Protein AF-X1EGX2-F1 (afdb_monomer)

Structure (mmCIF, N/CA/C/O backbone):
data_AF-X1EGX2-F1
#
_entry.id   AF-X1EGX2-F1
#
loop_
_atom_site.group_PDB
_atom_site.id
_atom_site.type_symbol
_atom_site.label_atom_id
_atom_site.label_alt_id
_atom_site.label_comp_id
_atom_site.label_asym_id
_atom_site.label_entity_id
_atom_site.label_seq_id
_atom_site.pdbx_PDB_ins_code
_atom_site.Cartn_x
_atom_site.Cartn_y
_atom_site.Cartn_z
_atom_site.occupancy
_atom_site.B_iso_or_equiv
_atom_site.auth_seq_id
_atom_site.auth_comp_id
_atom_site.auth_asym_id
_atom_site.auth_atom_id
_atom_site.pdbx_PDB_model_num
ATOM 1 N N . VAL A 1 1 ? -6.035 -10.564 8.737 1.00 47.56 1 VAL A N 1
ATOM 2 C CA . VAL A 1 1 ? -6.247 -9.757 7.517 1.00 47.56 1 VAL A CA 1
ATOM 3 C C . VAL A 1 1 ? -5.882 -8.325 7.880 1.00 47.56 1 VAL A C 1
ATOM 5 O O . VAL A 1 1 ? -6.454 -7.848 8.842 1.00 47.56 1 VAL A O 1
ATOM 8 N N . GLY A 1 2 ? -4.867 -7.721 7.245 1.00 56.84 2 GLY A N 1
ATOM 9 C CA . GLY A 1 2 ? -4.395 -6.352 7.534 1.00 56.84 2 GLY A CA 1
ATOM 10 C C . GLY A 1 2 ? -2.958 -6.237 8.076 1.00 56.84 2 GLY A C 1
ATOM 11 O O . GLY A 1 2 ? -2.434 -7.164 8.699 1.00 56.84 2 GLY A O 1
ATOM 12 N N . LEU A 1 3 ? -2.312 -5.095 7.805 1.00 59.69 3 LEU A N 1
ATOM 13 C CA . LEU A 1 3 ? -0.916 -4.792 8.151 1.00 59.69 3 LEU A CA 1
ATOM 14 C C . LEU A 1 3 ? -0.777 -4.604 9.674 1.00 59.69 3 LEU A C 1
ATOM 16 O O . LEU A 1 3 ? -0.998 -3.518 10.206 1.00 59.69 3 LEU A O 1
ATOM 20 N N . LYS A 1 4 ? -0.399 -5.676 10.389 1.00 66.50 4 LYS A N 1
ATOM 21 C CA . LYS A 1 4 ? -0.214 -5.669 11.857 1.00 66.50 4 LYS A CA 1
ATOM 22 C C . LYS A 1 4 ? 0.760 -4.594 12.357 1.00 66.50 4 LYS A C 1
ATOM 24 O O . LYS A 1 4 ? 0.659 -4.192 13.506 1.00 66.50 4 LYS A O 1
ATOM 29 N N . LEU A 1 5 ? 1.666 -4.121 11.498 1.00 67.69 5 LEU A N 1
ATOM 30 C CA . LEU A 1 5 ? 2.633 -3.062 11.805 1.00 67.69 5 LEU A CA 1
ATOM 31 C C . LEU A 1 5 ? 1.992 -1.710 12.155 1.00 67.69 5 LEU A C 1
ATOM 33 O O . LEU A 1 5 ? 2.631 -0.911 12.826 1.00 67.69 5 LEU A O 1
ATOM 37 N N . LEU A 1 6 ? 0.758 -1.443 11.713 1.00 75.81 6 LEU A N 1
ATOM 38 C CA . LEU A 1 6 ? 0.088 -0.148 11.925 1.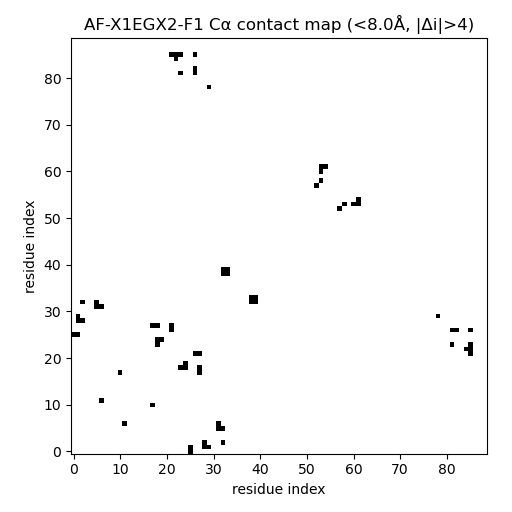00 75.81 6 LEU A CA 1
ATOM 39 C C . LEU A 1 6 ? -0.838 -0.132 13.152 1.00 75.81 6 LEU A C 1
ATOM 41 O O . LEU A 1 6 ? -1.480 0.879 13.451 1.00 75.81 6 LEU A O 1
ATOM 45 N N . ILE A 1 7 ? -0.922 -1.257 13.860 1.00 85.75 7 ILE A N 1
ATOM 46 C CA . ILE A 1 7 ? -1.819 -1.462 14.994 1.00 85.75 7 ILE A CA 1
ATOM 47 C C . ILE A 1 7 ? -1.011 -1.290 16.275 1.00 85.75 7 ILE A C 1
ATOM 49 O O . ILE A 1 7 ? 0.061 -1.878 16.428 1.00 85.75 7 ILE A O 1
ATOM 53 N N . SER A 1 8 ? -1.520 -0.492 17.207 1.00 84.00 8 SER A N 1
ATOM 54 C CA . SER A 1 8 ? -0.897 -0.332 18.515 1.00 84.00 8 SER A CA 1
ATOM 55 C C . SER A 1 8 ? -1.036 -1.612 19.342 1.00 84.00 8 SER A C 1
ATOM 57 O O . SER A 1 8 ? -1.913 -2.448 19.118 1.00 84.00 8 SER A O 1
ATOM 59 N N . LYS A 1 9 ? -0.188 -1.765 20.361 1.00 84.50 9 LYS A N 1
ATOM 60 C CA . LYS A 1 9 ? -0.273 -2.906 21.283 1.00 84.50 9 LYS A CA 1
ATOM 61 C C . LYS A 1 9 ? -1.625 -2.956 22.011 1.00 84.50 9 LYS A C 1
ATOM 63 O O . LYS A 1 9 ? -2.152 -4.036 22.256 1.00 84.50 9 LYS A O 1
ATOM 68 N N . GLU A 1 10 ? -2.203 -1.796 22.317 1.00 85.62 10 GLU A N 1
ATOM 69 C CA . GLU A 1 10 ? -3.518 -1.687 22.953 1.00 85.62 10 GLU A CA 1
ATOM 70 C C . GLU A 1 10 ? -4.652 -2.109 22.009 1.00 85.62 10 GLU A C 1
ATOM 72 O O . GLU A 1 10 ? -5.535 -2.876 22.401 1.00 85.62 10 GLU A O 1
ATOM 77 N N . GLU A 1 11 ? -4.609 -1.644 20.759 1.00 85.44 11 GLU A N 1
ATOM 78 C CA . GLU A 1 11 ? -5.575 -2.008 19.721 1.00 85.44 11 GLU A CA 1
ATOM 79 C C . GLU A 1 11 ? -5.494 -3.495 19.391 1.00 85.44 11 GLU A C 1
ATOM 81 O O . GLU A 1 11 ? -6.521 -4.129 19.181 1.00 85.44 11 GLU A O 1
ATOM 86 N N . PHE A 1 12 ? -4.292 -4.073 19.393 1.00 86.88 12 PHE A N 1
ATOM 87 C CA . PHE A 1 12 ? -4.101 -5.501 19.175 1.00 86.88 12 PHE A CA 1
ATOM 88 C C . PHE A 1 12 ? -4.703 -6.337 20.312 1.00 86.88 12 PHE A C 1
ATOM 90 O O . PHE A 1 12 ? -5.407 -7.314 20.057 1.00 86.88 12 PHE A O 1
ATOM 97 N N . ASN A 1 13 ? -4.482 -5.930 21.565 1.00 88.88 13 ASN A N 1
ATOM 98 C CA . ASN A 1 13 ? -5.015 -6.631 22.736 1.00 88.88 13 ASN A CA 1
ATOM 99 C C . ASN A 1 13 ? -6.544 -6.521 22.848 1.00 88.88 13 ASN A C 1
ATOM 101 O O . ASN A 1 13 ? -7.188 -7.418 23.383 1.00 88.88 13 ASN A O 1
ATOM 105 N N . ASN A 1 14 ? -7.130 -5.445 22.319 1.00 90.69 14 ASN A N 1
ATOM 106 C CA . ASN A 1 14 ? -8.573 -5.197 22.323 1.00 90.69 14 ASN A CA 1
ATOM 107 C C . ASN A 1 14 ? -9.181 -5.262 20.914 1.00 90.69 14 ASN A C 1
ATOM 109 O O . ASN A 1 14 ? -10.210 -4.636 20.654 1.00 90.69 14 ASN A O 1
ATOM 113 N N . LEU A 1 15 ? -8.560 -6.007 19.996 1.00 86.25 15 LEU A N 1
ATOM 114 C CA . LEU A 1 15 ? -8.891 -5.984 18.570 1.00 86.25 15 LEU A CA 1
ATOM 115 C C . LEU A 1 15 ? -10.388 -6.193 18.273 1.00 86.25 15 LEU A C 1
ATOM 117 O O . LEU A 1 15 ? -10.927 -5.413 17.489 1.00 86.25 15 LEU A O 1
ATOM 121 N N . PRO A 1 16 ? -11.114 -7.127 18.926 1.00 88.25 16 PRO A N 1
ATOM 122 C CA . PRO A 1 16 ? -12.551 -7.293 18.696 1.00 88.25 16 PRO A CA 1
ATOM 123 C C . PRO A 1 16 ? -13.364 -6.018 18.963 1.00 88.25 16 PRO A C 1
ATOM 125 O O . PRO A 1 16 ? -14.278 -5.703 18.207 1.00 88.25 16 PRO A O 1
ATOM 128 N N . LYS A 1 17 ? -12.996 -5.243 19.993 1.00 90.38 17 LYS A N 1
ATOM 129 C CA . LYS A 1 17 ? -13.664 -3.982 20.350 1.00 90.38 17 LYS A CA 1
ATOM 130 C C . LYS A 1 17 ? -13.473 -2.915 19.274 1.00 90.38 17 LYS A C 1
ATOM 132 O O . LYS A 1 17 ? -14.388 -2.139 19.019 1.00 90.38 17 LYS A O 1
ATOM 137 N N . TYR A 1 18 ? -12.289 -2.855 18.668 1.00 86.44 18 TYR A N 1
ATOM 138 C CA . TYR A 1 18 ? -11.986 -1.893 17.608 1.00 86.44 18 TYR A CA 1
ATOM 139 C C . TYR A 1 18 ? -12.602 -2.308 16.271 1.00 86.44 18 TYR A C 1
ATOM 141 O O . TYR A 1 18 ? -13.163 -1.459 15.588 1.00 86.44 18 TYR A O 1
ATOM 149 N N . LEU A 1 19 ? -12.589 -3.603 15.939 1.00 88.31 19 LEU A N 1
ATOM 150 C CA . LEU A 1 19 ? -13.231 -4.123 14.728 1.00 88.31 19 LEU A CA 1
ATOM 151 C C . LEU A 1 19 ? -14.756 -3.957 14.757 1.00 88.31 19 LEU A C 1
ATOM 153 O O . LEU A 1 19 ? -15.340 -3.650 13.725 1.00 88.31 19 LEU A O 1
ATOM 157 N N . ALA A 1 20 ? -15.392 -4.094 15.926 1.00 89.06 20 ALA A N 1
ATOM 158 C CA . ALA A 1 20 ? -16.840 -3.929 16.086 1.00 89.06 20 ALA A CA 1
ATOM 159 C C . ALA A 1 20 ? -17.346 -2.496 15.824 1.00 89.06 20 ALA A C 1
ATOM 161 O O . ALA A 1 20 ? -18.548 -2.298 15.678 1.00 89.06 20 ALA A O 1
ATOM 162 N N . LYS A 1 21 ? -16.451 -1.497 15.767 1.00 87.69 21 LYS A N 1
ATOM 163 C CA . LYS A 1 21 ? -16.806 -0.111 15.411 1.00 87.69 21 LYS A CA 1
ATOM 164 C C . LYS A 1 21 ? -17.064 0.081 13.916 1.00 87.69 21 LYS A C 1
ATOM 166 O O . LYS A 1 21 ? -17.594 1.118 13.538 1.00 87.69 21 LYS A O 1
ATOM 171 N N . TYR A 1 22 ? -16.673 -0.885 13.090 1.00 86.12 22 TYR A N 1
ATOM 172 C CA . TYR A 1 22 ? -16.801 -0.824 11.640 1.00 86.12 22 TYR A CA 1
ATOM 173 C C . TYR A 1 22 ? -17.875 -1.792 11.169 1.00 86.12 22 TYR A C 1
ATOM 175 O O . TYR A 1 22 ? -17.976 -2.912 11.680 1.00 86.12 22 TYR A O 1
ATOM 183 N N . LYS A 1 23 ? -18.629 -1.404 10.136 1.00 85.69 23 LYS A N 1
ATOM 184 C CA . LYS A 1 23 ? -19.583 -2.314 9.481 1.00 85.69 23 LYS A CA 1
ATOM 185 C C . LYS A 1 23 ? -18.851 -3.495 8.848 1.00 85.69 23 LYS A C 1
ATOM 187 O O . LYS A 1 23 ? -19.367 -4.614 8.833 1.00 85.69 23 LYS A O 1
ATOM 192 N N . LYS A 1 24 ? -17.635 -3.259 8.345 1.00 85.69 24 LYS A N 1
ATOM 193 C CA . LYS A 1 24 ? -16.719 -4.303 7.878 1.00 85.69 24 LYS A CA 1
ATOM 194 C C . LYS A 1 24 ? -15.384 -4.245 8.624 1.00 85.69 24 LYS A C 1
ATOM 196 O O . LYS A 1 24 ? -14.713 -3.219 8.570 1.00 85.69 24 LYS A O 1
ATOM 201 N N . PRO A 1 25 ? -14.913 -5.355 9.226 1.00 84.44 25 PRO A N 1
ATOM 202 C CA . PRO A 1 25 ? -13.626 -5.398 9.931 1.00 84.44 25 PRO A CA 1
ATOM 203 C C . PRO A 1 25 ? -12.425 -4.972 9.072 1.00 84.44 25 PRO A C 1
ATOM 205 O O . PRO A 1 25 ? -11.418 -4.503 9.588 1.00 84.44 25 PRO A O 1
ATOM 208 N N . GLU A 1 26 ? -12.518 -5.142 7.754 1.00 83.25 26 GLU A N 1
ATOM 209 C CA . GLU A 1 26 ? -11.488 -4.748 6.787 1.00 83.25 26 GLU A CA 1
ATOM 210 C C . GLU A 1 26 ? -11.284 -3.228 6.743 1.00 83.25 26 GLU A C 1
ATOM 212 O O . GLU A 1 26 ? -10.155 -2.769 6.558 1.00 83.25 26 GLU A O 1
ATOM 217 N N . SER A 1 27 ? -12.351 -2.457 6.977 1.00 85.31 27 SER A N 1
ATOM 218 C CA . SER A 1 27 ? -12.337 -0.994 6.984 1.00 85.31 27 SER A CA 1
ATOM 219 C C . SER A 1 27 ? -11.404 -0.432 8.059 1.00 85.31 27 SER A C 1
ATOM 221 O O . SER A 1 27 ? -10.751 0.574 7.811 1.00 85.31 27 SER A O 1
ATOM 223 N N . PHE A 1 28 ? -11.256 -1.115 9.202 1.00 88.56 28 PHE A N 1
ATOM 224 C CA . PHE A 1 28 ? -10.305 -0.732 10.254 1.00 88.56 28 PHE A CA 1
ATOM 225 C C . PHE A 1 28 ? -8.861 -0.685 9.736 1.00 88.56 28 PHE A C 1
ATOM 227 O O . PHE A 1 28 ? -8.115 0.260 9.992 1.00 88.56 28 PHE A O 1
ATOM 234 N N . PHE A 1 29 ? -8.457 -1.713 8.987 1.00 86.19 29 PHE A N 1
ATOM 235 C CA . PHE A 1 29 ? -7.093 -1.808 8.470 1.00 86.19 29 PHE A CA 1
ATOM 236 C C . PHE A 1 29 ? -6.879 -0.891 7.266 1.00 86.19 29 PHE A C 1
ATOM 238 O O . PH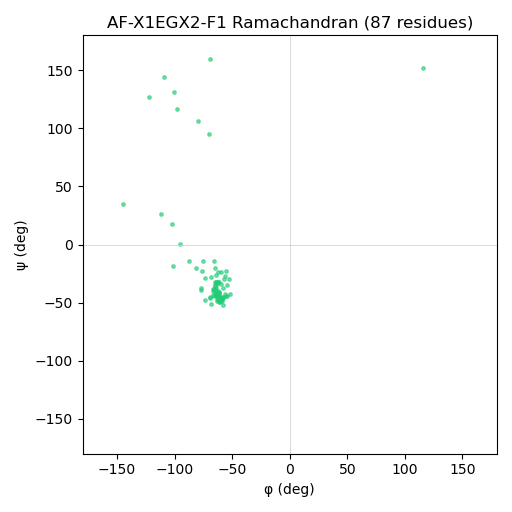E A 1 29 ? -5.809 -0.293 7.154 1.00 86.19 29 PHE A O 1
ATOM 245 N N . ASP A 1 30 ? -7.884 -0.757 6.395 1.00 84.69 30 ASP A N 1
ATOM 246 C CA . ASP A 1 30 ? -7.837 0.185 5.275 1.00 84.69 30 ASP A CA 1
ATOM 247 C C . ASP A 1 30 ? -7.752 1.634 5.803 1.00 84.69 30 ASP A C 1
ATOM 249 O O 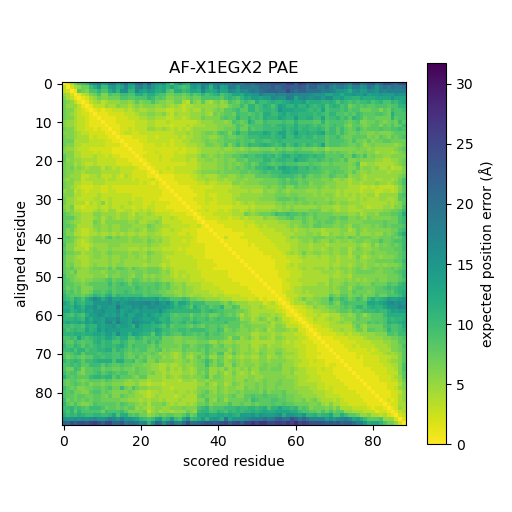. ASP A 1 30 ? -6.908 2.397 5.340 1.00 84.69 30 ASP A O 1
ATOM 253 N N . GLU A 1 31 ? -8.529 2.021 6.821 1.00 85.00 31 GLU A N 1
ATOM 254 C CA . GLU A 1 31 ? -8.443 3.364 7.416 1.00 85.00 31 GLU A CA 1
ATOM 255 C C . GLU A 1 31 ? -7.056 3.630 8.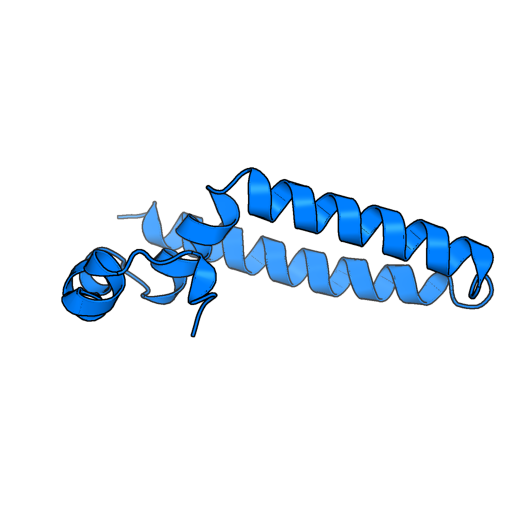009 1.00 85.00 31 GLU A C 1
ATOM 257 O O . GLU A 1 31 ? -6.443 4.657 7.714 1.00 85.00 31 GLU A O 1
ATOM 262 N N . LYS A 1 32 ? -6.510 2.692 8.789 1.00 86.44 32 LYS A N 1
ATOM 263 C CA . LYS A 1 32 ? -5.147 2.787 9.338 1.00 86.44 32 LYS A CA 1
ATOM 264 C C . LYS A 1 32 ? -4.086 2.971 8.253 1.00 86.44 32 LYS A C 1
ATOM 266 O O . LYS A 1 32 ? -3.164 3.767 8.420 1.00 86.44 32 LYS A O 1
ATOM 271 N N . TYR A 1 33 ? -4.210 2.229 7.157 1.00 85.06 33 TYR A N 1
ATOM 272 C CA . TYR A 1 33 ? -3.268 2.286 6.045 1.00 85.06 33 TYR A CA 1
ATOM 273 C C . TYR A 1 33 ? -3.348 3.625 5.305 1.00 85.06 33 TYR A C 1
ATOM 275 O O . TYR A 1 33 ? -2.335 4.304 5.153 1.00 85.06 33 TYR A O 1
ATOM 283 N N . TYR A 1 34 ? -4.552 4.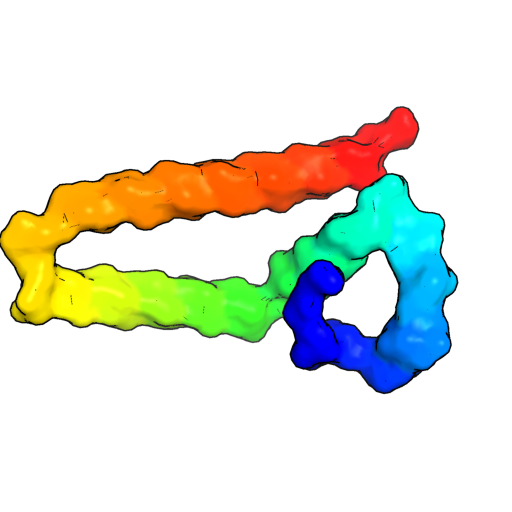044 4.911 1.00 81.81 34 TYR A N 1
ATOM 284 C CA . TYR A 1 34 ? -4.752 5.236 4.082 1.00 81.81 34 TYR A CA 1
ATOM 285 C C . TYR A 1 34 ? -4.741 6.560 4.856 1.00 81.81 34 TYR A C 1
ATOM 287 O O . TYR A 1 34 ? -4.503 7.610 4.260 1.00 81.81 34 TYR A O 1
ATOM 295 N N . SER A 1 35 ? -4.960 6.543 6.173 1.00 83.50 35 SER A N 1
ATOM 296 C CA . SER A 1 35 ? -4.761 7.725 7.030 1.00 83.50 35 SER A CA 1
ATOM 297 C C . SER A 1 35 ? -3.280 8.003 7.314 1.00 83.50 35 SER A C 1
ATOM 299 O O . SER A 1 35 ? -2.899 9.140 7.607 1.00 83.50 35 SER A O 1
ATOM 301 N N . SER A 1 36 ? -2.420 6.987 7.196 1.00 85.81 36 SER A N 1
ATOM 302 C CA . SER A 1 36 ? -0.986 7.124 7.422 1.00 85.81 36 SER A CA 1
ATOM 303 C C . SER A 1 36 ? -0.290 7.740 6.208 1.00 85.81 36 SER A C 1
ATOM 305 O O . SER A 1 36 ? -0.026 7.078 5.203 1.00 85.81 36 SER A O 1
ATOM 307 N N . LYS A 1 37 ? 0.110 9.012 6.334 1.00 83.69 37 LYS A N 1
ATOM 308 C CA . LYS A 1 37 ? 0.928 9.707 5.321 1.00 83.69 37 LYS A CA 1
ATOM 309 C C . LYS A 1 37 ? 2.245 8.983 5.021 1.00 83.69 37 LYS A C 1
ATOM 311 O O . LYS A 1 37 ? 2.743 9.072 3.906 1.00 83.69 37 LYS A O 1
ATOM 316 N N . ILE A 1 38 ? 2.799 8.268 6.004 1.00 86.81 38 ILE A N 1
ATOM 317 C CA . ILE A 1 38 ? 4.035 7.491 5.847 1.00 86.81 38 ILE A CA 1
ATOM 318 C C . ILE A 1 38 ? 3.791 6.293 4.928 1.00 86.81 38 ILE A C 1
ATOM 320 O O . ILE A 1 38 ? 4.579 6.064 4.017 1.00 86.81 38 ILE A O 1
ATOM 324 N N . CYS A 1 39 ? 2.696 5.555 5.130 1.00 85.75 39 CYS A N 1
ATOM 325 C CA . CYS A 1 39 ? 2.349 4.418 4.276 1.00 85.75 39 CYS A CA 1
ATOM 326 C C . CYS A 1 39 ? 2.133 4.862 2.833 1.00 85.75 39 CYS A C 1
ATOM 328 O O . CYS A 1 39 ? 2.735 4.286 1.931 1.00 85.75 39 CYS A O 1
ATOM 330 N N . LEU A 1 40 ? 1.363 5.937 2.645 1.00 85.19 40 LEU A N 1
ATOM 331 C CA . LEU A 1 40 ? 1.124 6.516 1.327 1.00 85.19 40 LEU A CA 1
ATOM 332 C C . LEU A 1 40 ? 2.431 7.003 0.676 1.00 85.19 40 LEU A C 1
ATOM 334 O O . LEU A 1 40 ? 2.670 6.777 -0.505 1.00 85.19 40 LEU A O 1
ATOM 338 N N . GLY A 1 41 ? 3.305 7.646 1.455 1.00 87.25 41 GLY A N 1
ATOM 339 C CA . GLY A 1 41 ? 4.608 8.110 0.982 1.00 87.25 41 GLY A CA 1
ATOM 340 C C . GLY A 1 41 ? 5.513 6.963 0.531 1.00 87.25 41 GLY A C 1
ATOM 341 O O . GLY A 1 41 ? 6.097 7.037 -0.548 1.00 87.25 41 GLY A O 1
ATOM 342 N N . ILE A 1 42 ? 5.594 5.883 1.317 1.00 89.12 42 ILE A N 1
ATOM 343 C CA . ILE A 1 42 ? 6.348 4.673 0.956 1.00 89.12 42 ILE A CA 1
ATOM 344 C C . ILE A 1 42 ? 5.774 4.046 -0.318 1.00 89.12 42 ILE A C 1
ATOM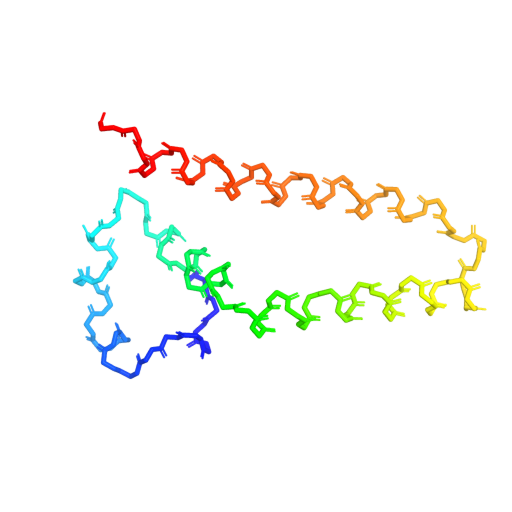 346 O O . ILE A 1 42 ? 6.541 3.674 -1.201 1.00 89.12 42 ILE A O 1
ATOM 350 N N . GLU A 1 43 ? 4.449 3.962 -0.444 1.00 86.12 43 GLU A N 1
ATOM 351 C CA . GLU A 1 43 ? 3.783 3.430 -1.638 1.00 86.12 43 GLU A CA 1
ATOM 352 C C . GLU A 1 43 ? 4.152 4.231 -2.897 1.00 86.12 43 GLU A C 1
ATOM 354 O O . GLU A 1 43 ? 4.562 3.648 -3.902 1.00 86.12 43 GLU A O 1
ATOM 359 N N . VAL A 1 44 ? 4.107 5.566 -2.823 1.00 89.44 44 VAL A N 1
ATOM 360 C CA . VAL A 1 44 ? 4.497 6.448 -3.935 1.00 89.44 44 VAL A CA 1
ATOM 361 C C . VAL A 1 44 ? 5.981 6.300 -4.276 1.00 89.44 44 VAL A C 1
ATOM 363 O O . VAL A 1 44 ? 6.327 6.203 -5.453 1.00 89.44 44 VAL A O 1
ATOM 366 N N . ILE A 1 45 ? 6.864 6.246 -3.275 1.00 92.12 45 ILE A N 1
ATOM 367 C CA . ILE A 1 45 ? 8.304 6.050 -3.501 1.00 92.12 45 ILE A CA 1
ATOM 368 C C . ILE A 1 45 ? 8.558 4.714 -4.205 1.00 92.12 45 ILE A C 1
ATOM 370 O O . ILE A 1 45 ? 9.284 4.674 -5.199 1.00 92.12 45 ILE A O 1
ATOM 374 N N . LEU A 1 46 ? 7.939 3.629 -3.730 1.00 89.94 46 LEU A N 1
ATOM 375 C CA . LEU A 1 46 ? 8.067 2.307 -4.344 1.00 89.94 46 LEU A CA 1
ATOM 376 C C . LEU A 1 46 ? 7.550 2.303 -5.784 1.00 89.94 46 LEU A C 1
ATOM 378 O O . LEU A 1 46 ? 8.200 1.727 -6.656 1.00 89.94 46 LEU A O 1
ATOM 382 N N . PHE A 1 47 ? 6.432 2.980 -6.052 1.00 88.69 47 PHE A N 1
ATOM 383 C CA . PHE A 1 47 ? 5.906 3.131 -7.406 1.00 88.69 47 PHE A CA 1
ATOM 384 C C . PHE A 1 47 ? 6.896 3.856 -8.329 1.00 88.69 47 PHE A C 1
ATOM 386 O O . PHE A 1 47 ? 7.211 3.352 -9.407 1.00 88.69 47 PHE A O 1
ATOM 393 N N . VAL A 1 48 ? 7.439 4.999 -7.900 1.00 91.38 48 VAL A N 1
ATOM 394 C CA . VAL A 1 48 ? 8.417 5.765 -8.692 1.00 91.38 48 VAL A CA 1
ATOM 395 C C . VAL A 1 48 ? 9.670 4.932 -8.967 1.00 91.38 48 VAL A C 1
ATOM 397 O O . VAL A 1 48 ? 10.120 4.858 -10.111 1.00 91.38 48 VAL A O 1
ATOM 400 N N . LEU A 1 49 ? 10.207 4.255 -7.948 1.00 90.88 49 LEU A N 1
ATOM 401 C CA . LEU A 1 49 ? 11.380 3.391 -8.100 1.00 90.88 49 LEU A CA 1
ATOM 402 C C . LEU A 1 49 ? 11.116 2.217 -9.046 1.00 90.88 49 LEU A C 1
ATOM 404 O O . LEU A 1 49 ? 11.980 1.890 -9.862 1.00 90.88 49 LEU A O 1
ATOM 408 N N . MET A 1 50 ? 9.931 1.607 -8.972 1.00 87.38 50 MET A N 1
ATOM 409 C CA . MET A 1 50 ? 9.518 0.536 -9.880 1.00 87.38 50 MET A CA 1
ATOM 410 C C . MET A 1 50 ? 9.473 1.031 -11.329 1.00 87.38 50 MET A C 1
ATOM 412 O O . MET A 1 50 ? 10.035 0.376 -12.206 1.00 87.38 50 MET A O 1
ATOM 416 N N . VAL A 1 51 ? 8.865 2.195 -11.583 1.00 86.00 51 VAL A N 1
ATOM 417 C CA . VAL A 1 51 ? 8.778 2.780 -12.931 1.00 86.00 51 VAL A CA 1
ATOM 418 C C . VAL A 1 51 ? 10.169 3.091 -13.485 1.00 86.00 51 VAL A C 1
ATOM 420 O O . VAL A 1 51 ? 10.478 2.686 -14.605 1.00 86.00 51 VAL A O 1
ATOM 423 N N . ILE A 1 52 ? 11.032 3.744 -12.700 1.00 90.19 52 ILE A N 1
ATOM 424 C CA . ILE A 1 52 ? 12.412 4.053 -13.112 1.00 90.19 52 ILE A CA 1
ATOM 425 C C . ILE A 1 52 ? 13.179 2.763 -13.422 1.00 90.19 52 ILE A C 1
ATOM 427 O O . ILE A 1 52 ? 13.796 2.648 -14.481 1.00 90.19 52 ILE A O 1
ATOM 431 N N . SER A 1 53 ? 13.101 1.770 -12.533 1.00 87.44 53 SER A N 1
ATOM 432 C CA . SER A 1 53 ? 13.783 0.485 -12.718 1.00 87.44 53 SER A CA 1
ATOM 433 C C . SER A 1 53 ? 13.289 -0.236 -13.971 1.00 87.44 53 SER A C 1
ATOM 435 O O . SER A 1 53 ? 14.095 -0.760 -14.732 1.00 87.44 53 SER A O 1
ATOM 437 N N . MET A 1 54 ? 11.982 -0.227 -14.242 1.00 85.25 54 MET A N 1
ATOM 438 C CA . MET A 1 54 ? 11.437 -0.821 -15.463 1.00 85.25 54 MET A CA 1
AT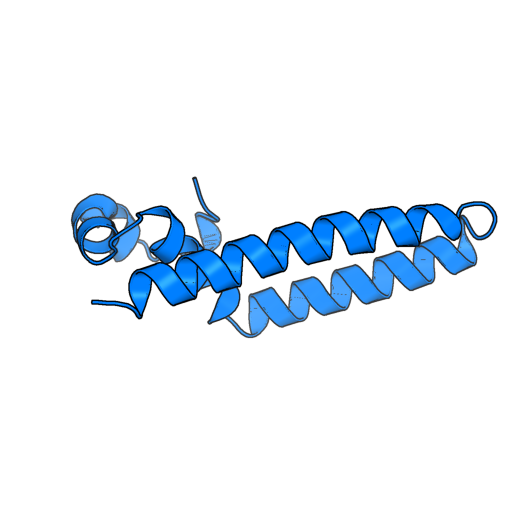OM 439 C C . MET A 1 54 ? 11.906 -0.106 -16.728 1.00 85.25 54 MET A C 1
ATOM 441 O O . MET A 1 54 ? 12.233 -0.777 -17.701 1.00 85.25 54 MET A O 1
ATOM 445 N N . ILE A 1 55 ? 11.969 1.227 -16.734 1.00 86.12 55 ILE A N 1
ATOM 446 C CA . ILE A 1 55 ? 12.461 1.976 -17.898 1.00 86.12 55 ILE A CA 1
ATOM 447 C C . ILE A 1 55 ? 13.928 1.624 -18.181 1.00 86.12 55 ILE A C 1
ATOM 449 O O . ILE A 1 55 ? 14.288 1.426 -19.339 1.00 86.12 55 ILE A O 1
ATOM 453 N N . ILE A 1 56 ? 14.759 1.503 -17.141 1.00 89.56 56 ILE A N 1
ATOM 454 C CA . ILE A 1 56 ? 16.191 1.202 -17.285 1.00 89.56 56 ILE A CA 1
ATOM 455 C C . ILE A 1 56 ? 16.426 -0.266 -17.673 1.00 89.56 56 ILE A C 1
ATOM 457 O O . ILE A 1 56 ? 17.198 -0.545 -18.586 1.00 89.56 56 ILE A O 1
ATOM 461 N N . PHE A 1 57 ? 15.777 -1.208 -16.984 1.00 85.69 57 PHE A N 1
ATOM 462 C CA . PHE A 1 57 ? 16.104 -2.637 -17.080 1.00 85.69 57 PHE A CA 1
ATOM 463 C C . PHE A 1 57 ? 15.147 -3.447 -17.964 1.00 85.69 57 PHE A C 1
ATOM 465 O O . PHE A 1 57 ? 15.490 -4.551 -18.378 1.00 85.69 57 PHE A O 1
ATOM 472 N N . ALA A 1 58 ? 13.945 -2.941 -18.244 1.00 85.00 58 ALA A N 1
ATOM 473 C CA . ALA A 1 58 ? 12.856 -3.723 -18.831 1.00 85.00 58 ALA A CA 1
ATOM 474 C C . ALA A 1 58 ? 11.979 -2.910 -19.802 1.00 85.00 58 ALA A C 1
ATOM 476 O O . ALA A 1 58 ? 10.775 -3.149 -19.892 1.00 85.00 58 ALA A O 1
ATOM 477 N N . PHE A 1 59 ? 12.563 -1.971 -20.559 1.00 81.50 59 PHE A N 1
ATOM 478 C CA . PHE A 1 59 ? 11.816 -1.098 -21.479 1.00 81.50 59 PHE A CA 1
ATOM 479 C C . PHE A 1 59 ? 10.953 -1.873 -22.491 1.00 81.50 59 PHE A C 1
ATOM 481 O O . PHE A 1 59 ? 9.839 -1.469 -22.808 1.00 81.50 59 PHE A O 1
ATOM 488 N N . GLN A 1 60 ? 11.419 -3.040 -22.948 1.00 84.06 60 GLN A N 1
ATOM 489 C CA . GLN A 1 60 ? 10.658 -3.923 -23.845 1.00 84.06 60 GLN A CA 1
ATOM 490 C C . GLN A 1 60 ? 9.326 -4.400 -23.235 1.00 84.06 60 GLN A C 1
ATOM 492 O O . GLN A 1 60 ? 8.384 -4.715 -23.957 1.00 84.06 60 GLN A O 1
ATOM 497 N N . TYR A 1 61 ? 9.230 -4.406 -21.906 1.00 81.00 61 TYR A N 1
ATOM 498 C CA . TYR A 1 61 ? 8.062 -4.820 -21.137 1.00 81.00 61 TYR A CA 1
ATOM 499 C C . TYR A 1 61 ? 7.250 -3.636 -20.606 1.00 81.00 61 TYR A C 1
ATOM 501 O O . TYR A 1 61 ? 6.425 -3.818 -19.711 1.00 81.00 61 TYR A O 1
ATOM 509 N N . ILE A 1 62 ? 7.430 -2.429 -21.156 1.00 77.94 62 ILE A N 1
ATOM 510 C CA . ILE A 1 62 ? 6.677 -1.231 -20.749 1.00 77.94 62 ILE A CA 1
ATOM 511 C C . ILE A 1 62 ? 5.155 -1.466 -20.784 1.00 77.94 62 ILE A C 1
ATOM 513 O O . ILE A 1 62 ? 4.425 -0.933 -19.956 1.00 77.94 62 ILE A O 1
ATOM 517 N N . PHE A 1 63 ? 4.667 -2.343 -21.669 1.00 78.12 63 PHE A N 1
ATOM 518 C CA . PHE A 1 63 ? 3.252 -2.710 -21.738 1.00 78.12 63 PHE A CA 1
ATOM 519 C C . PHE A 1 63 ? 2.729 -3.425 -20.480 1.00 78.12 63 PHE A C 1
ATOM 521 O O . PHE A 1 63 ? 1.547 -3.303 -20.163 1.00 78.12 63 PHE A O 1
ATOM 528 N N . LEU A 1 64 ? 3.585 -4.112 -19.712 1.00 78.50 64 LEU A N 1
ATOM 529 C CA . LEU A 1 64 ? 3.194 -4.708 -18.427 1.00 78.50 64 LEU A CA 1
ATOM 530 C C . LEU A 1 64 ? 2.820 -3.642 -17.383 1.00 78.50 64 LEU A C 1
ATOM 532 O O . LEU A 1 64 ? 2.060 -3.938 -16.462 1.00 78.50 64 LEU A O 1
ATOM 536 N N . ILE A 1 65 ? 3.258 -2.388 -17.552 1.00 76.38 65 ILE A N 1
ATOM 537 C CA . ILE A 1 65 ? 2.842 -1.275 -16.686 1.00 76.38 65 ILE A CA 1
ATOM 538 C C . ILE A 1 65 ? 1.324 -1.049 -16.783 1.00 76.38 65 ILE A C 1
ATOM 540 O O . ILE A 1 65 ? 0.682 -0.722 -15.786 1.00 76.38 65 ILE A O 1
ATOM 544 N N . PHE A 1 66 ? 0.701 -1.300 -17.938 1.00 79.88 66 PHE A N 1
ATOM 545 C CA . PHE A 1 66 ? -0.756 -1.185 -18.059 1.00 79.88 66 PHE A CA 1
ATOM 546 C C . PHE A 1 66 ? -1.500 -2.194 -17.178 1.00 79.88 66 PHE A C 1
ATOM 548 O O . PHE A 1 66 ? -2.549 -1.866 -16.626 1.00 79.88 66 PHE A O 1
ATOM 555 N N . ILE A 1 67 ? -0.933 -3.386 -16.964 1.00 81.88 67 ILE A N 1
ATOM 556 C CA . ILE A 1 67 ? -1.502 -4.384 -16.050 1.00 81.88 67 ILE A CA 1
ATOM 557 C C . ILE A 1 67 ? -1.436 -3.881 -14.604 1.00 81.88 67 ILE A C 1
ATOM 559 O O . ILE A 1 67 ? -2.409 -4.028 -13.864 1.00 81.88 67 ILE A O 1
ATOM 563 N N . TYR A 1 68 ? -0.339 -3.228 -14.207 1.00 81.75 68 TYR A N 1
ATOM 564 C CA . TYR A 1 68 ? -0.230 -2.607 -12.883 1.00 81.75 68 TYR A CA 1
ATOM 565 C C . TYR A 1 68 ? -1.371 -1.610 -12.628 1.00 81.75 68 TYR A C 1
ATOM 567 O O . TYR A 1 68 ? -2.007 -1.660 -11.573 1.00 81.75 68 TYR A O 1
ATOM 575 N N . PHE A 1 69 ? -1.706 -0.765 -13.609 1.00 81.88 69 PHE A N 1
ATOM 576 C CA . PHE A 1 69 ? -2.816 0.185 -13.474 1.00 81.88 69 PHE A CA 1
ATOM 577 C C . PHE A 1 69 ? -4.183 -0.494 -13.302 1.00 81.88 69 PHE A C 1
ATOM 579 O O . PHE A 1 69 ? -5.022 0.025 -12.569 1.00 81.88 69 PHE A O 1
ATOM 586 N N . ILE A 1 70 ? -4.411 -1.671 -13.896 1.00 84.69 70 ILE A N 1
ATOM 587 C CA . ILE A 1 70 ? -5.645 -2.448 -13.672 1.00 84.69 70 ILE A CA 1
ATOM 588 C C . ILE A 1 70 ? -5.751 -2.876 -12.202 1.00 84.69 70 ILE A C 1
ATOM 590 O O . ILE A 1 70 ? -6.799 -2.696 -11.573 1.00 84.69 70 ILE A O 1
ATOM 594 N N . PHE A 1 71 ? -4.665 -3.401 -11.629 1.00 82.94 71 PHE A N 1
ATOM 595 C CA . PHE A 1 71 ? -4.634 -3.784 -10.215 1.00 82.94 71 PHE A CA 1
ATOM 596 C C . PHE A 1 71 ? -4.777 -2.575 -9.286 1.00 82.94 71 PHE A C 1
ATOM 598 O O . PHE A 1 71 ? -5.502 -2.657 -8.292 1.00 82.94 71 PHE A O 1
ATOM 605 N N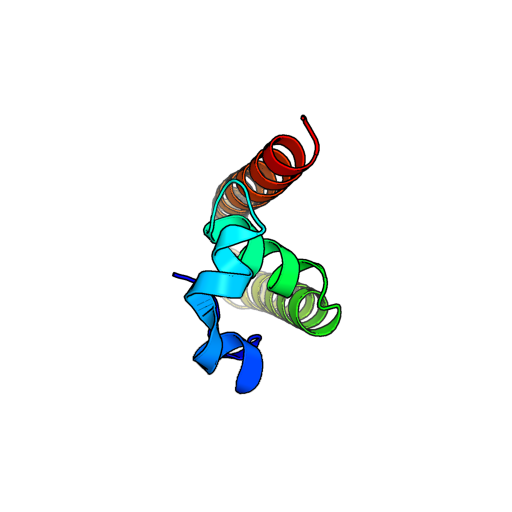 . LEU A 1 72 ? -4.166 -1.439 -9.635 1.00 83.56 72 LEU A N 1
ATOM 606 C CA . LEU A 1 72 ? -4.323 -0.187 -8.895 1.00 83.56 72 LEU A CA 1
ATOM 607 C C . LEU A 1 72 ? -5.781 0.297 -8.906 1.00 83.56 72 LEU A C 1
ATOM 609 O O . LEU A 1 72 ? -6.322 0.652 -7.859 1.00 83.56 72 LEU A O 1
ATOM 613 N N . CYS A 1 73 ? -6.453 0.242 -10.059 1.00 85.81 73 CYS A N 1
ATOM 614 C CA . CYS A 1 73 ? -7.875 0.565 -10.173 1.00 85.81 73 CYS A CA 1
ATOM 615 C C . CYS A 1 73 ? -8.735 -0.331 -9.277 1.00 85.81 73 CYS A C 1
ATOM 617 O O . CYS A 1 73 ? -9.601 0.171 -8.560 1.00 85.81 73 CYS A O 1
ATOM 619 N N . PHE A 1 74 ? -8.486 -1.645 -9.269 1.00 84.44 74 PHE A N 1
ATOM 620 C CA . PHE A 1 74 ? -9.196 -2.565 -8.376 1.00 84.44 74 PHE A CA 1
ATOM 621 C C . PHE A 1 74 ? -8.938 -2.237 -6.899 1.00 84.44 74 PHE A C 1
ATOM 623 O O . PHE A 1 74 ? -9.872 -2.240 -6.089 1.00 84.44 74 PHE A O 1
ATOM 630 N N . HIS A 1 75 ? -7.691 -1.908 -6.552 1.00 84.06 75 HIS A N 1
ATOM 631 C CA . HIS A 1 75 ? -7.312 -1.539 -5.193 1.00 84.06 75 HIS A CA 1
ATOM 632 C C . HIS A 1 75 ? -8.047 -0.279 -4.716 1.00 84.06 75 HIS A C 1
ATOM 634 O O . HIS A 1 75 ? -8.666 -0.298 -3.646 1.00 84.06 75 HIS A O 1
ATOM 640 N N . LEU A 1 76 ? -8.033 0.780 -5.528 1.00 84.50 76 LEU A N 1
ATOM 641 C CA . LEU A 1 76 ? -8.722 2.038 -5.244 1.00 84.50 76 LEU A CA 1
ATOM 642 C C . LEU A 1 76 ? -10.238 1.844 -5.195 1.00 84.50 76 LEU A C 1
ATOM 644 O O . LEU A 1 76 ? -10.896 2.337 -4.281 1.00 84.50 76 LEU A O 1
ATOM 648 N N . TYR A 1 77 ? -10.801 1.075 -6.129 1.00 85.19 77 TYR A N 1
ATOM 649 C CA . TYR A 1 77 ? -12.225 0.751 -6.131 1.00 85.19 77 TYR A CA 1
ATOM 650 C C . TYR A 1 77 ? -12.651 0.066 -4.830 1.00 85.19 77 TYR A C 1
ATOM 652 O O . TYR A 1 77 ? -13.661 0.451 -4.234 1.00 85.19 77 TYR A O 1
ATOM 660 N N . ARG A 1 78 ? -11.872 -0.912 -4.345 1.00 84.50 78 ARG A N 1
ATOM 661 C CA . ARG A 1 78 ? -12.138 -1.567 -3.058 1.00 84.50 78 ARG A CA 1
ATOM 662 C C . ARG A 1 78 ? -12.137 -0.554 -1.916 1.00 84.50 78 ARG A C 1
ATOM 664 O O . ARG A 1 78 ? -13.096 -0.543 -1.146 1.00 84.50 78 ARG A O 1
ATOM 671 N N . HIS A 1 79 ? -11.111 0.295 -1.844 1.00 85.88 79 HIS A N 1
ATOM 672 C CA . HIS A 1 79 ? -10.992 1.324 -0.813 1.00 85.88 79 HIS A CA 1
ATOM 673 C C . HIS A 1 79 ? -12.203 2.270 -0.815 1.00 85.88 79 HIS A C 1
ATOM 675 O O . HIS A 1 79 ? -12.876 2.427 0.204 1.00 85.88 79 HIS A O 1
ATOM 681 N N . PHE A 1 80 ? -12.551 2.845 -1.970 1.00 84.81 80 PHE A N 1
ATOM 682 C CA . PHE A 1 80 ? -13.683 3.769 -2.075 1.00 84.81 80 PHE A CA 1
ATOM 683 C C . PHE A 1 80 ? -15.028 3.095 -1.796 1.00 84.81 80 PHE A C 1
ATOM 685 O O . PHE A 1 80 ? -15.912 3.7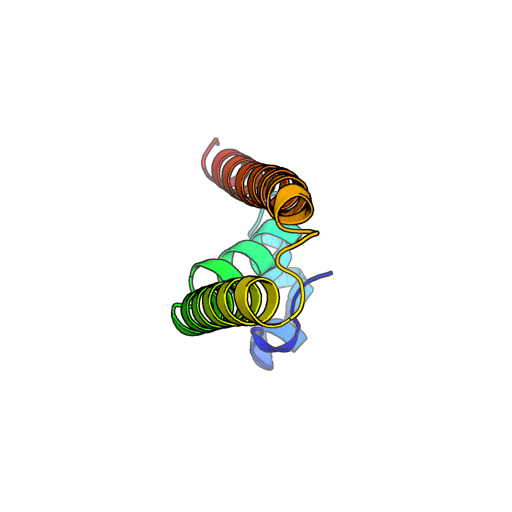13 -1.202 1.00 84.81 80 PHE A O 1
ATOM 692 N N . ARG A 1 81 ? -15.196 1.826 -2.183 1.00 85.69 81 ARG A N 1
ATOM 693 C CA . ARG A 1 81 ? -16.407 1.055 -1.878 1.00 85.69 81 ARG A CA 1
ATOM 694 C C . ARG A 1 81 ? -16.547 0.793 -0.378 1.00 85.69 81 ARG A C 1
ATOM 696 O O . ARG A 1 81 ? -17.648 0.939 0.149 1.00 85.69 81 ARG A O 1
ATOM 703 N N . LEU A 1 82 ? -15.461 0.422 0.303 1.00 82.94 82 LEU A N 1
ATOM 704 C CA . LEU A 1 82 ? -15.451 0.246 1.759 1.00 82.94 82 LEU A CA 1
ATOM 705 C C . LEU A 1 82 ? -15.746 1.574 2.460 1.00 82.94 82 LEU A C 1
ATOM 707 O O . LEU A 1 82 ? -16.689 1.641 3.241 1.00 82.94 82 LEU A O 1
ATOM 711 N N . LYS A 1 83 ? -15.063 2.654 2.062 1.00 82.81 83 LYS A N 1
ATOM 712 C CA . LYS A 1 83 ? -15.318 4.012 2.561 1.00 82.81 83 LYS A CA 1
ATOM 713 C C . LYS A 1 83 ? -16.783 4.432 2.403 1.00 82.81 83 LYS A C 1
ATOM 715 O O . LYS A 1 83 ? -17.363 4.966 3.339 1.00 82.81 83 LYS A O 1
ATOM 720 N N . ARG A 1 84 ? -17.397 4.153 1.247 1.00 84.88 84 ARG A N 1
ATOM 721 C CA . ARG A 1 84 ? -18.823 4.428 1.003 1.00 84.88 84 ARG A CA 1
ATOM 722 C C . ARG A 1 84 ? -19.741 3.591 1.891 1.00 84.88 84 ARG A C 1
ATOM 724 O O . ARG A 1 84 ? -20.767 4.088 2.336 1.00 84.88 84 ARG A O 1
ATOM 731 N N . THR A 1 85 ? -19.398 2.324 2.113 1.00 83.69 85 THR A N 1
ATOM 732 C CA . THR A 1 85 ? -20.195 1.420 2.957 1.00 83.69 85 THR A CA 1
ATOM 733 C C . THR A 1 85 ? -20.186 1.890 4.410 1.00 83.69 85 THR A C 1
ATOM 735 O O . THR A 1 85 ? -21.219 1.839 5.063 1.00 83.69 85 THR A O 1
ATOM 738 N N . GLU A 1 86 ? -19.048 2.391 4.896 1.00 84.44 86 GLU A N 1
ATOM 739 C CA . GLU A 1 86 ? -18.947 2.971 6.240 1.00 84.44 86 GLU A CA 1
ATOM 740 C C . GLU A 1 86 ? -19.620 4.354 6.342 1.00 84.44 86 GLU A C 1
ATOM 742 O O . GLU A 1 86 ? -20.102 4.704 7.410 1.00 84.44 86 GLU A O 1
ATOM 747 N N . SER A 1 87 ? -19.691 5.138 5.255 1.00 78.38 87 SER A N 1
ATOM 748 C CA . SER A 1 87 ? -20.303 6.481 5.262 1.00 78.38 87 SER A CA 1
ATOM 749 C C . SER A 1 87 ? -21.809 6.514 4.992 1.00 78.38 87 SER A C 1
ATOM 751 O O . SER A 1 87 ? -22.418 7.570 5.121 1.00 78.38 87 SER A O 1
ATOM 753 N N . SER A 1 88 ? -22.385 5.420 4.497 1.00 69.00 88 SER A N 1
ATOM 754 C CA . SER A 1 88 ? -23.822 5.325 4.215 1.00 69.00 88 SER A CA 1
ATOM 755 C C . SER A 1 88 ? -24.467 4.628 5.404 1.00 69.00 88 SER A C 1
ATOM 757 O O . SER A 1 88 ? -24.089 3.488 5.666 1.00 69.00 88 SER A O 1
ATOM 759 N N . ASP A 1 89 ? -25.357 5.309 6.130 1.00 54.12 89 ASP A N 1
ATOM 760 C CA . ASP A 1 89 ? -26.064 4.790 7.316 1.00 54.12 89 ASP A CA 1
ATOM 761 C C . ASP A 1 89 ? -26.854 3.505 7.035 1.00 54.12 89 ASP A C 1
ATOM 763 O O . ASP A 1 89 ? -27.592 3.445 6.026 1.00 54.12 89 ASP A O 1
#

Secondary structure (DSSP, 8-state):
---GGGS-HHHHHTHHHHHTTSSSHHHHHHHHHHH-HHHHHHHHHHHHHHHHHHHHH-GGGTTHHHHHHHHHHHHHHHHHHHHHHHH--

Organism: NCBI:txid412755

pLDDT: mean 83.24, std 7.72, range [47.56, 92.12]

Mean predicted aligned error: 6.53 Å

Solvent-accessible surface area (backbone atoms only — not comparable to full-atom values): 5214 Å² total; per-residue (Å²): 140,67,71,69,89,77,52,51,76,67,52,60,77,42,36,70,69,62,33,68,75,39,93,46,58,64,49,57,42,50,48,56,46,74,70,30,65,64,55,52,48,50,51,51,51,52,50,54,52,50,52,54,50,35,58,75,77,36,52,95,50,56,70,57,54,59,56,53,53,54,54,50,50,54,52,50,50,51,53,54,51,46,54,48,58,68,71,51,133

Sequence (89 aa):
VGLKLLISKEEFNNLPKYLAKYKKPESFFDEKYYSSKICLGIEVILFVLMVISMIIFAFQYIFLIFIYFIFLCFHLYRHFRLKRTESSD

Radius of gyration: 16.65 Å; Cα contacts (8 Å, |Δi|>4): 36; chains: 1; bounding box: 42×20×47 Å

Foldseek 3Di:
DADPVLADPVCVVVVVVQCVLAPGSVLSRLCSQVVDPVNVVVVVVVVVVVLVCCVVPPVVVVVVVVVVVVVVVVVVVVSVVSVVVRVPD